Protein AF-A0A8D8X276-F1 (afdb_monomer_lite)

Sequence (140 aa):
MIRLEFGVVKLAYLVLKQMLRWWFKVLSMSEERYPRICYNQLVVTDQLARNIEKYNWVSLLKRKLVQLGYAEIWEAQSPELLKNKMDEILSTYEIQLIVEDYHRLESSSYCTLYKELKPKHKTENMKSNTSNYILLAGPI

Foldseek 3Di:
DVCQVVVNFDVVLVVLLVLLVVLLVLLPDDCPDPSVVVLVVLVVLLPDPPRDCVPRVLSVNCVLCVVLVNNVCVVVSHSVVSVVCVVVSSVSVSVVRVVVVLVVVVPDPPDPPCPPDDGPPPPPPPVPPPVPVVVPPDPD

Structure (mmCIF, N/CA/C/O backbone):
data_AF-A0A8D8X276-F1
#
_entry.id   AF-A0A8D8X276-F1
#
loop_
_atom_site.group_PDB
_atom_site.id
_atom_site.type_symbol
_atom_site.label_atom_id
_atom_site.label_alt_id
_atom_site.label_comp_id
_atom_site.label_asym_id
_atom_site.label_entity_id
_atom_site.label_seq_id
_atom_site.pdbx_PDB_ins_code
_atom_site.Cartn_x
_atom_site.Cartn_y
_atom_site.Cartn_z
_atom_site.occupancy
_atom_site.B_iso_or_equiv
_atom_site.auth_seq_id
_atom_site.auth_comp_id
_atom_site.auth_asym_id
_atom_site.auth_atom_id
_atom_site.pdbx_PDB_model_num
ATOM 1 N N . MET A 1 1 ? 19.721 -5.949 -14.151 1.00 57.06 1 MET A N 1
ATOM 2 C CA . MET A 1 1 ? 20.822 -6.815 -14.616 1.00 57.06 1 MET A CA 1
ATOM 3 C C . MET A 1 1 ? 21.057 -7.957 -13.623 1.00 57.06 1 MET A C 1
ATOM 5 O O . MET A 1 1 ? 20.414 -8.969 -13.813 1.00 57.06 1 MET A O 1
ATOM 9 N N . ILE A 1 2 ? 21.765 -7.790 -12.493 1.00 62.44 2 ILE A N 1
ATOM 10 C CA . ILE A 1 2 ? 22.003 -8.891 -11.516 1.00 62.44 2 ILE A CA 1
ATOM 11 C C . ILE A 1 2 ? 20.704 -9.496 -10.935 1.00 62.44 2 ILE A C 1
ATOM 13 O O . ILE A 1 2 ? 20.575 -10.705 -10.811 1.00 62.44 2 ILE A O 1
ATOM 17 N N . ARG A 1 3 ? 19.691 -8.682 -10.617 1.00 68.62 3 ARG A N 1
ATOM 18 C CA . ARG A 1 3 ? 18.429 -9.183 -10.034 1.00 68.62 3 ARG A CA 1
ATOM 19 C C . ARG A 1 3 ? 17.670 -10.188 -10.911 1.00 68.62 3 ARG A C 1
ATOM 21 O O . ARG A 1 3 ? 17.082 -11.112 -10.362 1.00 68.62 3 ARG A O 1
ATOM 28 N N . LEU A 1 4 ? 17.688 -10.007 -12.235 1.00 63.50 4 LEU A N 1
ATOM 29 C CA . LEU A 1 4 ? 17.003 -10.900 -13.180 1.00 63.50 4 LEU A CA 1
ATOM 30 C C . LEU A 1 4 ? 17.693 -12.271 -13.240 1.00 63.50 4 LEU A C 1
ATOM 32 O O . LEU A 1 4 ? 17.010 -13.291 -13.236 1.00 63.50 4 LEU A O 1
ATOM 36 N N . GLU A 1 5 ? 19.029 -12.288 -13.190 1.00 61.34 5 GLU A N 1
ATOM 37 C CA . GLU A 1 5 ? 19.842 -13.514 -13.166 1.00 61.34 5 GLU A CA 1
ATOM 38 C C . GLU A 1 5 ? 19.564 -14.389 -11.942 1.00 61.34 5 GLU A C 1
ATOM 40 O O . GLU A 1 5 ? 19.467 -15.613 -12.039 1.00 61.34 5 GLU A O 1
ATOM 45 N N . PHE A 1 6 ? 19.420 -13.751 -10.778 1.00 63.91 6 PHE A N 1
ATOM 46 C CA . PHE A 1 6 ? 19.250 -14.435 -9.494 1.00 63.91 6 PHE A CA 1
ATOM 47 C C . PHE A 1 6 ? 17.787 -14.543 -9.040 1.00 63.91 6 PHE A C 1
ATOM 49 O O . PHE A 1 6 ? 17.527 -15.043 -7.948 1.00 63.91 6 PHE A O 1
ATOM 56 N N . GLY A 1 7 ? 16.825 -14.066 -9.838 1.00 63.00 7 GLY A N 1
ATOM 57 C CA . GLY A 1 7 ? 15.402 -14.077 -9.474 1.00 63.00 7 GLY A CA 1
ATOM 58 C C . GLY A 1 7 ? 15.074 -13.249 -8.224 1.00 63.00 7 GLY A C 1
ATOM 59 O O . GLY A 1 7 ? 14.124 -13.554 -7.506 1.00 63.00 7 GLY A O 1
ATOM 60 N N . VAL A 1 8 ? 15.867 -12.214 -7.927 1.00 73.94 8 VAL A N 1
ATOM 61 C CA . VAL A 1 8 ? 15.701 -11.389 -6.723 1.00 73.94 8 VAL A CA 1
ATOM 62 C C . VAL A 1 8 ? 14.703 -10.271 -6.997 1.00 73.94 8 VAL A C 1
ATOM 64 O O . VAL A 1 8 ? 14.955 -9.375 -7.805 1.00 73.94 8 VAL A O 1
ATOM 67 N N . VAL A 1 9 ? 13.585 -10.276 -6.273 1.00 75.19 9 VAL A N 1
ATOM 68 C CA . VAL A 1 9 ? 12.557 -9.238 -6.404 1.00 75.19 9 VAL A CA 1
ATOM 69 C C . VAL A 1 9 ? 13.076 -7.893 -5.873 1.00 75.19 9 VAL A C 1
ATOM 71 O O . VAL A 1 9 ? 13.796 -7.828 -4.874 1.00 75.19 9 VAL A O 1
ATOM 74 N N . LYS A 1 10 ? 12.717 -6.783 -6.534 1.00 86.44 10 LYS A N 1
ATOM 75 C CA . LYS A 1 10 ? 13.063 -5.424 -6.076 1.00 86.44 10 LYS A CA 1
ATOM 76 C C . LYS A 1 10 ? 12.563 -5.187 -4.643 1.00 86.44 10 LYS A C 1
ATOM 78 O O . LYS A 1 10 ? 11.424 -5.513 -4.327 1.00 86.44 10 LYS A O 1
ATOM 83 N N . LEU A 1 11 ? 13.357 -4.491 -3.817 1.00 89.31 11 LEU A N 1
ATOM 84 C CA . LEU A 1 11 ? 12.972 -4.068 -2.455 1.00 89.31 11 LEU A CA 1
ATOM 85 C C . LEU A 1 11 ? 11.601 -3.376 -2.417 1.00 89.31 11 LEU A C 1
ATOM 87 O O . LEU A 1 11 ? 10.839 -3.551 -1.472 1.00 89.31 11 LEU A O 1
ATOM 91 N N . ALA A 1 12 ? 11.266 -2.637 -3.475 1.00 91.75 12 ALA A N 1
ATOM 92 C CA . ALA A 1 12 ? 9.980 -1.974 -3.615 1.00 91.75 12 ALA A CA 1
ATOM 93 C C . ALA A 1 12 ? 8.784 -2.940 -3.476 1.00 91.75 12 ALA A C 1
ATOM 95 O O . ALA A 1 12 ? 7.791 -2.564 -2.859 1.00 91.75 12 ALA A O 1
ATOM 96 N N . TYR A 1 13 ? 8.888 -4.182 -3.970 1.00 94.81 13 TYR A N 1
ATOM 97 C CA . TYR A 1 13 ? 7.874 -5.227 -3.774 1.00 94.81 13 TYR A CA 1
ATOM 98 C C . TYR A 1 13 ? 7.695 -5.575 -2.297 1.00 94.81 13 TYR A C 1
ATOM 100 O O . TYR A 1 13 ? 6.572 -5.623 -1.800 1.00 94.81 13 TYR A O 1
ATOM 108 N N . LEU A 1 14 ? 8.803 -5.776 -1.576 1.00 94.75 14 LEU A N 1
ATOM 109 C CA . LEU A 1 14 ? 8.771 -6.103 -0.149 1.00 94.75 14 LEU A CA 1
ATOM 110 C C . LEU A 1 14 ? 8.150 -4.963 0.663 1.00 94.75 14 LEU A C 1
ATOM 112 O O . LEU A 1 14 ? 7.354 -5.220 1.565 1.00 94.75 14 LEU A O 1
ATOM 116 N N . VAL A 1 15 ? 8.462 -3.715 0.302 1.00 95.38 15 VAL A N 1
ATOM 117 C CA . VAL A 1 15 ? 7.859 -2.523 0.910 1.00 95.38 15 VAL A CA 1
ATOM 118 C C . VAL A 1 15 ? 6.347 -2.512 0.687 1.00 95.38 15 VAL A C 1
ATOM 120 O O . VAL A 1 15 ? 5.608 -2.433 1.666 1.00 95.38 15 VAL A O 1
ATOM 123 N N . LEU A 1 16 ? 5.866 -2.676 -0.554 1.00 96.62 16 LEU A N 1
ATOM 124 C CA . LEU A 1 16 ? 4.423 -2.703 -0.825 1.00 96.62 16 LEU A CA 1
ATOM 125 C C . LEU A 1 16 ? 3.731 -3.856 -0.084 1.00 96.62 16 LEU A C 1
ATOM 127 O O . LEU A 1 16 ? 2.699 -3.651 0.549 1.00 96.62 16 LEU A O 1
ATOM 131 N N . LYS A 1 17 ? 4.328 -5.051 -0.084 1.00 97.19 17 LYS A N 1
ATOM 132 C CA . LYS A 1 17 ? 3.821 -6.214 0.658 1.00 97.19 17 LYS A CA 1
ATOM 133 C C . LYS A 1 17 ? 3.679 -5.934 2.147 1.00 97.19 17 LYS A C 1
ATOM 135 O O . LYS A 1 17 ? 2.672 -6.305 2.751 1.00 97.19 17 LYS A O 1
ATOM 140 N N . GLN A 1 18 ? 4.664 -5.274 2.747 1.00 97.56 18 GLN A N 1
ATOM 141 C CA . GLN A 1 18 ? 4.607 -4.911 4.156 1.00 97.56 18 GLN A CA 1
ATOM 142 C C . GLN A 1 18 ? 3.559 -3.823 4.425 1.00 97.56 18 GLN A C 1
ATOM 144 O O . GLN A 1 18 ? 2.838 -3.920 5.421 1.00 97.56 18 GLN A O 1
ATOM 149 N N . MET A 1 19 ? 3.434 -2.836 3.533 1.00 97.56 19 MET A N 1
ATOM 150 C CA . MET A 1 19 ? 2.414 -1.786 3.612 1.00 97.56 19 MET A CA 1
ATOM 151 C C . MET A 1 19 ? 0.999 -2.365 3.529 1.00 97.56 19 MET A C 1
ATOM 153 O O . MET A 1 19 ? 0.189 -2.069 4.398 1.00 97.56 19 MET A O 1
ATOM 157 N N . LEU A 1 20 ? 0.712 -3.243 2.560 1.00 98.25 20 LEU A N 1
ATOM 158 C CA . LEU A 1 20 ? -0.604 -3.880 2.402 1.00 98.25 20 LEU A CA 1
ATOM 159 C C . LEU A 1 20 ? -0.980 -4.727 3.621 1.00 98.25 20 LEU A C 1
ATOM 161 O O . LEU A 1 20 ? -2.094 -4.634 4.128 1.00 98.25 20 LEU A O 1
ATOM 165 N N . ARG A 1 21 ? -0.035 -5.516 4.146 1.00 98.12 21 ARG A N 1
ATOM 166 C CA . ARG A 1 21 ? -0.252 -6.316 5.362 1.00 98.12 21 ARG A CA 1
ATOM 167 C C . ARG A 1 21 ? -0.511 -5.450 6.587 1.00 98.12 21 ARG A C 1
ATOM 169 O O . ARG A 1 21 ? -1.326 -5.813 7.431 1.00 98.12 21 ARG A O 1
ATOM 176 N N . TRP A 1 22 ? 0.211 -4.340 6.716 1.00 98.25 22 TRP A N 1
ATOM 177 C CA . TRP A 1 22 ? -0.010 -3.396 7.804 1.00 98.25 22 TRP A CA 1
ATOM 178 C C . TRP A 1 22 ? -1.365 -2.704 7.671 1.00 98.25 22 TRP A C 1
ATOM 180 O O . TRP A 1 22 ? -2.125 -2.673 8.633 1.00 98.25 22 TRP A O 1
ATOM 190 N N . TRP A 1 23 ? -1.701 -2.237 6.472 1.00 98.50 23 TRP A N 1
ATOM 191 C CA . TRP A 1 23 ? -2.980 -1.602 6.190 1.00 98.50 23 TRP A CA 1
ATOM 192 C C . TRP A 1 23 ? 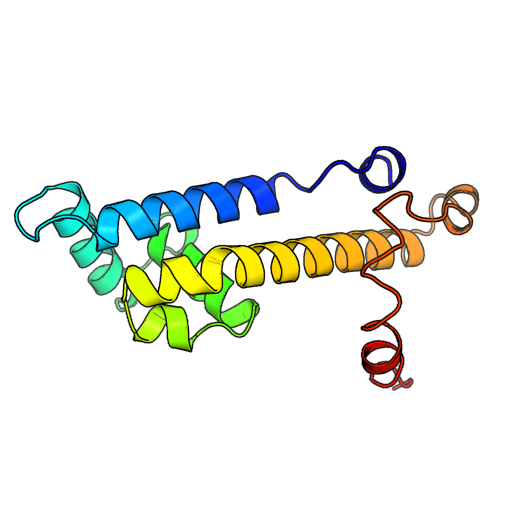-4.153 -2.545 6.464 1.00 98.50 23 TRP A C 1
ATOM 194 O O . TRP A 1 23 ? -5.061 -2.160 7.186 1.00 98.50 23 TRP A O 1
ATOM 204 N N . PHE A 1 24 ? -4.078 -3.814 6.046 1.00 98.44 24 PHE A N 1
ATOM 205 C CA . PHE A 1 24 ? -5.067 -4.834 6.411 1.00 98.44 24 PHE A CA 1
ATOM 206 C C . PHE A 1 24 ? -5.259 -4.952 7.929 1.00 98.44 24 PHE A C 1
ATOM 208 O O . PHE A 1 24 ? -6.391 -4.967 8.414 1.00 98.44 24 PHE A O 1
ATOM 215 N N . LYS A 1 25 ? -4.161 -4.995 8.697 1.00 98.19 25 LYS A N 1
ATOM 216 C CA . LYS A 1 25 ? -4.235 -5.040 10.164 1.00 98.19 25 LYS A CA 1
ATOM 217 C C . LYS A 1 25 ? -4.934 -3.805 10.721 1.00 98.19 25 LYS A C 1
ATOM 219 O O . LYS A 1 25 ? -5.807 -3.961 11.559 1.00 98.19 25 LYS A O 1
ATOM 224 N N . VAL A 1 26 ? -4.567 -2.610 10.261 1.00 98.31 26 VAL A N 1
ATOM 225 C CA . VAL A 1 26 ? -5.172 -1.340 10.694 1.00 98.31 26 VAL A CA 1
ATOM 226 C C . VAL A 1 26 ? -6.662 -1.279 10.345 1.00 98.31 26 VAL A C 1
ATOM 228 O O . VAL A 1 26 ? -7.468 -0.891 11.190 1.00 98.31 26 VAL A O 1
ATOM 231 N N . LEU A 1 27 ? -7.043 -1.721 9.143 1.00 97.88 27 LEU A N 1
ATOM 232 C CA . LEU A 1 27 ? -8.440 -1.793 8.712 1.00 97.88 27 LEU A CA 1
ATOM 233 C C . LEU A 1 27 ? -9.271 -2.782 9.541 1.00 97.88 27 LEU A C 1
ATOM 235 O O . LEU A 1 27 ? -10.464 -2.572 9.733 1.00 97.88 27 LEU A O 1
ATOM 239 N N . SER A 1 28 ? -8.627 -3.813 10.085 1.00 97.69 28 SER A N 1
ATOM 240 C CA . SER A 1 28 ? -9.261 -4.818 10.945 1.00 97.69 28 SER A CA 1
ATOM 241 C C . SER A 1 28 ? -9.283 -4.433 12.434 1.00 97.69 28 SER A C 1
ATOM 243 O O . SER A 1 28 ? -9.764 -5.207 13.259 1.00 97.69 28 SER A O 1
ATOM 245 N N . MET A 1 29 ? -8.708 -3.287 12.821 1.00 97.50 29 MET A N 1
ATOM 246 C CA . MET A 1 29 ? -8.729 -2.808 14.208 1.00 97.50 29 MET A CA 1
ATOM 247 C C . MET A 1 29 ? -9.994 -2.001 14.503 1.00 97.50 29 MET A C 1
ATOM 249 O O . MET A 1 29 ? -10.488 -1.280 13.642 1.00 97.50 29 MET A O 1
ATOM 253 N N . SER A 1 30 ? -10.442 -2.068 15.759 1.00 96.88 30 SER A N 1
ATOM 254 C CA . SER A 1 30 ? -11.493 -1.196 16.295 1.00 96.88 30 SER A CA 1
ATOM 255 C C . SER A 1 30 ? -11.088 0.282 16.257 1.00 96.88 30 SER A C 1
ATOM 257 O O . SER A 1 30 ? -9.897 0.601 16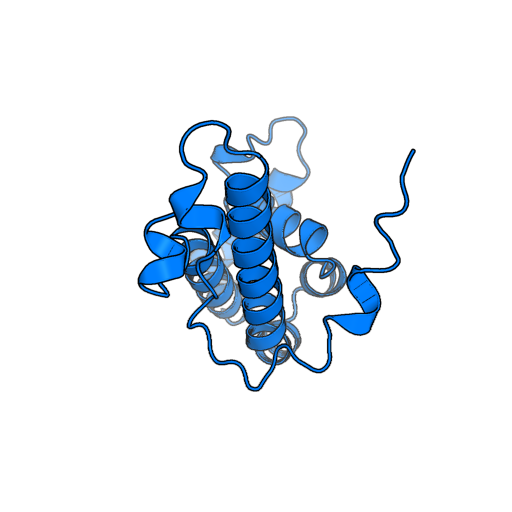.366 1.00 96.88 30 SER A O 1
ATOM 259 N N . GLU A 1 31 ? -12.068 1.178 16.152 1.00 95.25 31 GLU A N 1
ATOM 260 C CA . GLU A 1 31 ? -11.858 2.627 15.994 1.00 95.25 31 GLU A CA 1
ATOM 261 C C . GLU A 1 31 ? -11.181 3.285 17.207 1.00 95.25 31 GLU A C 1
ATOM 263 O O . GLU A 1 31 ? -10.511 4.304 17.066 1.00 95.25 31 GLU A O 1
ATOM 268 N N . GLU A 1 32 ? -11.257 2.682 18.395 1.00 97.19 32 GLU A N 1
ATOM 269 C CA . GLU A 1 32 ? -10.639 3.207 19.620 1.00 97.19 32 GLU A CA 1
ATOM 270 C C . GLU A 1 32 ? -9.133 2.910 19.699 1.00 97.19 32 GLU A C 1
ATOM 272 O O . GLU A 1 32 ? -8.428 3.388 20.591 1.00 97.19 32 GLU A O 1
ATOM 277 N N . ARG A 1 33 ? -8.600 2.085 18.790 1.00 97.75 33 ARG A N 1
ATOM 278 C CA . ARG A 1 33 ? -7.183 1.712 18.799 1.00 97.75 33 ARG A CA 1
ATOM 279 C C . ARG A 1 33 ? -6.345 2.830 18.191 1.00 97.75 33 ARG A C 1
ATOM 281 O O . ARG A 1 33 ? -6.561 3.221 17.049 1.00 97.75 33 ARG A O 1
ATOM 288 N N . TYR A 1 34 ? -5.287 3.246 18.891 1.00 97.81 34 TYR A N 1
ATOM 289 C CA . TYR A 1 34 ? -4.375 4.292 18.405 1.00 97.81 34 TYR A CA 1
ATOM 290 C C . TYR A 1 34 ? -3.908 4.126 16.947 1.00 97.81 34 TYR A C 1
ATOM 292 O O . TYR A 1 34 ? -3.968 5.111 16.218 1.00 97.81 34 TYR A O 1
ATOM 300 N N . PRO A 1 35 ? -3.506 2.933 16.453 1.00 97.94 35 PRO A N 1
ATOM 301 C CA . PRO A 1 35 ? -3.113 2.793 15.050 1.00 97.94 35 PRO A CA 1
ATOM 302 C C . PRO A 1 35 ? -4.231 3.138 14.059 1.00 97.94 35 PRO A C 1
ATOM 304 O O . PRO A 1 35 ? -3.951 3.723 13.016 1.00 97.94 35 PRO A O 1
ATOM 307 N N . ARG A 1 36 ? -5.485 2.806 14.395 1.00 97.94 36 ARG A N 1
ATOM 308 C CA . ARG A 1 36 ? -6.668 3.126 13.590 1.00 97.94 36 ARG A CA 1
ATOM 309 C C . ARG A 1 36 ? -6.951 4.628 13.612 1.00 97.94 36 ARG A C 1
ATOM 311 O O . ARG A 1 36 ? -7.090 5.229 12.553 1.00 97.94 36 ARG A O 1
ATOM 318 N N . ILE A 1 37 ? -6.880 5.254 14.787 1.00 98.38 37 ILE A N 1
ATOM 319 C CA . ILE A 1 37 ? -7.013 6.712 14.943 1.00 98.38 37 ILE A CA 1
ATOM 320 C C . ILE A 1 37 ? -5.944 7.456 14.125 1.00 98.38 37 ILE A C 1
ATOM 322 O O . ILE A 1 37 ? -6.260 8.352 13.343 1.00 98.38 37 ILE A O 1
ATOM 326 N N . CYS A 1 38 ? -4.671 7.068 14.259 1.00 97.88 38 CYS A N 1
ATOM 327 C CA . CYS A 1 38 ? -3.573 7.677 13.509 1.00 97.88 38 CYS A CA 1
ATOM 328 C C . CYS A 1 38 ? -3.744 7.493 11.998 1.00 97.88 38 CYS A C 1
ATOM 330 O O . CYS A 1 38 ? -3.481 8.415 11.232 1.00 97.88 38 CYS A O 1
ATOM 332 N N . TYR A 1 39 ? -4.193 6.316 11.564 1.00 98.00 39 TYR A N 1
ATOM 333 C CA . TYR A 1 39 ? -4.491 6.055 10.163 1.00 98.00 39 TYR A CA 1
ATOM 334 C C . TYR A 1 39 ? -5.592 6.975 9.625 1.00 98.00 39 TYR A C 1
ATOM 336 O O . TYR A 1 39 ? -5.374 7.627 8.606 1.00 98.00 39 TYR A O 1
ATOM 344 N N . ASN A 1 40 ? -6.714 7.110 10.336 1.00 97.62 40 ASN A N 1
ATOM 345 C CA . ASN A 1 40 ? -7.805 8.003 9.943 1.00 97.62 40 ASN A CA 1
ATOM 346 C C . ASN A 1 40 ? -7.303 9.454 9.801 1.00 97.62 40 ASN A C 1
ATOM 348 O O . ASN A 1 40 ? -7.617 10.138 8.828 1.00 97.62 40 ASN A O 1
ATOM 352 N N . GLN A 1 41 ? -6.428 9.905 10.708 1.00 97.44 41 GLN A N 1
ATOM 353 C CA . GLN A 1 41 ? -5.805 11.228 10.609 1.00 97.44 41 GLN A CA 1
ATOM 354 C C . GLN A 1 41 ? -4.892 11.371 9.381 1.00 97.44 41 GLN A C 1
ATOM 356 O O . GLN A 1 41 ? -4.840 12.441 8.769 1.00 97.44 41 GLN A O 1
ATOM 361 N N . LEU A 1 42 ? -4.167 10.318 9.001 1.00 97.00 42 LEU A N 1
ATOM 362 C CA . LEU A 1 42 ? -3.345 10.317 7.789 1.00 97.00 42 LEU A CA 1
ATOM 363 C C . LEU A 1 42 ? -4.199 10.355 6.515 1.00 97.00 42 LEU A C 1
ATOM 365 O O . LEU A 1 42 ? -3.806 11.034 5.567 1.00 97.00 42 LEU A O 1
ATOM 369 N N . VAL A 1 43 ? -5.370 9.705 6.507 1.00 97.31 43 VAL A N 1
ATOM 370 C CA . VAL A 1 43 ? -6.353 9.789 5.407 1.00 97.31 43 VAL A CA 1
ATOM 371 C C . VAL A 1 43 ? -6.896 11.210 5.271 1.00 97.31 43 VAL A C 1
ATOM 373 O O . VAL A 1 43 ? -6.933 11.747 4.170 1.00 97.31 43 VAL A O 1
ATOM 376 N N . VAL A 1 44 ? -7.252 11.866 6.378 1.00 96.88 44 VAL A N 1
ATOM 377 C CA . VAL A 1 44 ? -7.669 13.280 6.350 1.00 96.88 44 VAL A CA 1
ATOM 378 C C . VAL A 1 44 ? -6.527 14.166 5.851 1.00 96.88 44 VAL A C 1
ATOM 380 O O . VAL A 1 44 ? -6.730 15.059 5.034 1.00 96.88 44 VAL A O 1
ATOM 383 N N . THR A 1 45 ? -5.301 13.902 6.310 1.00 96.62 45 THR A N 1
ATOM 384 C CA . THR A 1 45 ? -4.119 14.672 5.907 1.00 96.62 45 THR A CA 1
ATOM 385 C C . THR A 1 45 ? -3.806 14.510 4.419 1.00 96.62 45 THR A C 1
ATOM 387 O O . THR A 1 45 ? -3.376 15.485 3.812 1.00 96.62 45 THR A O 1
ATOM 390 N N . ASP A 1 46 ? -4.067 13.342 3.817 1.00 96.12 46 ASP A N 1
ATOM 391 C CA . ASP A 1 46 ? -3.909 13.086 2.373 1.00 96.12 46 ASP A CA 1
ATOM 392 C C . ASP A 1 46 ? -4.652 14.110 1.503 1.00 96.12 46 ASP A C 1
ATOM 394 O O . ASP A 1 46 ? -4.167 14.485 0.439 1.00 96.12 46 ASP A O 1
ATOM 398 N N . GLN A 1 47 ? -5.799 14.598 1.982 1.00 94.56 47 GLN A N 1
ATOM 399 C CA . GLN A 1 47 ? -6.674 15.525 1.262 1.00 94.56 47 GLN A CA 1
ATOM 400 C C . GLN A 1 47 ? -6.267 16.999 1.411 1.00 94.56 47 GLN A C 1
ATOM 402 O O . GLN A 1 47 ? -6.819 17.870 0.740 1.00 94.56 47 GLN A O 1
ATOM 407 N N . LEU A 1 48 ? -5.317 17.312 2.296 1.00 95.19 48 LEU A N 1
ATOM 408 C CA . LEU A 1 48 ? -4.904 18.688 2.554 1.00 95.19 48 LEU A CA 1
ATOM 409 C C . LEU A 1 48 ? -3.810 19.128 1.578 1.00 95.19 48 LEU A C 1
ATOM 411 O O . LEU A 1 48 ? -2.851 18.403 1.334 1.00 95.19 48 LEU A O 1
ATOM 415 N N . ALA A 1 49 ? -3.861 20.386 1.133 1.00 92.50 49 ALA A N 1
ATOM 416 C CA . ALA A 1 49 ? -2.836 20.969 0.256 1.00 92.50 49 ALA A CA 1
ATOM 417 C C . ALA A 1 49 ? -1.413 20.947 0.857 1.00 92.50 49 ALA A C 1
ATOM 419 O O . ALA A 1 49 ? -0.424 20.955 0.133 1.00 92.50 49 ALA A O 1
ATOM 420 N N . ARG A 1 50 ? -1.305 20.898 2.192 1.00 91.75 50 ARG A N 1
ATOM 421 C CA . ARG A 1 50 ? -0.032 20.809 2.928 1.00 91.75 50 ARG A CA 1
ATOM 422 C C . ARG A 1 50 ? 0.524 19.386 3.052 1.00 91.75 50 ARG A C 1
ATOM 424 O O . ARG A 1 50 ? 1.511 19.192 3.760 1.00 91.75 50 ARG A O 1
ATOM 431 N N . ASN A 1 51 ? -0.130 18.386 2.463 1.00 94.00 51 ASN A N 1
ATOM 432 C CA . ASN A 1 51 ? 0.334 17.008 2.525 1.00 94.00 51 ASN A CA 1
ATOM 433 C C . ASN A 1 51 ? 1.706 16.879 1.856 1.00 94.00 51 ASN A C 1
ATOM 435 O O . ASN A 1 51 ? 1.882 17.222 0.689 1.00 94.00 51 ASN A O 1
ATOM 439 N N . ILE A 1 52 ? 2.673 16.335 2.588 1.00 92.88 52 ILE A N 1
ATOM 440 C CA . ILE A 1 52 ? 3.969 15.968 2.026 1.00 92.88 52 ILE A CA 1
ATOM 441 C C . ILE A 1 52 ? 3.954 14.457 1.844 1.00 92.88 52 ILE A C 1
ATOM 443 O O . ILE A 1 52 ? 4.193 13.709 2.792 1.00 92.88 52 ILE A O 1
ATOM 447 N N . GLU A 1 53 ? 3.702 14.011 0.613 1.00 89.00 53 GLU A N 1
ATOM 448 C CA . GLU A 1 53 ? 3.482 12.596 0.284 1.00 89.00 53 GLU A CA 1
ATOM 449 C C . GLU A 1 53 ? 4.606 11.679 0.796 1.00 89.00 53 GLU A C 1
ATOM 451 O O . GLU A 1 53 ? 4.357 10.593 1.307 1.00 89.00 53 GLU A O 1
ATOM 456 N N . LYS A 1 54 ? 5.859 12.154 0.747 1.00 89.12 54 LYS A N 1
ATOM 457 C CA . LYS A 1 54 ? 7.041 11.436 1.254 1.00 89.12 54 LYS A CA 1
ATOM 458 C C . LYS A 1 54 ? 6.911 11.012 2.726 1.00 89.12 54 LYS A C 1
ATOM 460 O O . LYS A 1 54 ? 7.499 10.005 3.111 1.00 89.12 54 LYS A O 1
ATOM 465 N N . TYR A 1 55 ? 6.186 11.778 3.540 1.00 92.25 55 TYR A N 1
ATOM 466 C CA . TYR A 1 55 ? 6.010 11.533 4.975 1.00 92.25 55 TYR A CA 1
ATOM 467 C C . TYR A 1 55 ? 4.646 10.928 5.320 1.00 92.25 55 TYR A C 1
ATOM 469 O O . TYR A 1 55 ? 4.405 10.593 6.478 1.00 92.25 55 TYR A O 1
ATOM 477 N N . ASN A 1 56 ? 3.773 10.741 4.329 1.00 96.06 56 ASN A N 1
ATOM 478 C CA . ASN A 1 56 ? 2.472 10.122 4.505 1.00 96.06 56 ASN A CA 1
ATOM 479 C C . ASN A 1 56 ? 2.429 8.777 3.770 1.00 96.06 56 ASN A C 1
ATOM 481 O O . ASN A 1 56 ? 2.155 8.694 2.572 1.00 96.06 56 ASN A O 1
ATOM 485 N N . TRP A 1 57 ? 2.687 7.692 4.503 1.00 96.00 57 TRP A N 1
ATOM 486 C CA . TRP A 1 57 ? 2.668 6.346 3.924 1.00 96.00 57 TRP A CA 1
ATOM 487 C C . TRP A 1 57 ? 1.293 5.963 3.361 1.00 96.00 57 TRP A C 1
ATOM 489 O O . TRP A 1 57 ? 1.230 5.133 2.455 1.00 96.00 57 TRP A O 1
ATOM 499 N N . VAL A 1 58 ? 0.211 6.574 3.857 1.00 97.44 58 VAL A N 1
ATOM 500 C CA . VAL A 1 58 ? -1.148 6.360 3.350 1.00 97.44 58 VAL A CA 1
ATOM 501 C C . VAL A 1 58 ? -1.289 6.945 1.947 1.00 97.44 58 VAL A C 1
ATOM 503 O O . VAL A 1 58 ? -1.766 6.252 1.052 1.00 97.44 58 VAL A O 1
ATOM 506 N N . SER A 1 59 ? -0.774 8.154 1.715 1.00 97.25 59 SER A N 1
ATOM 507 C CA . SER A 1 59 ? -0.727 8.759 0.377 1.00 97.25 59 SER A CA 1
ATOM 508 C C . SER A 1 59 ? 0.104 7.927 -0.599 1.00 97.25 59 SER A C 1
ATOM 510 O O . SER A 1 59 ? -0.327 7.667 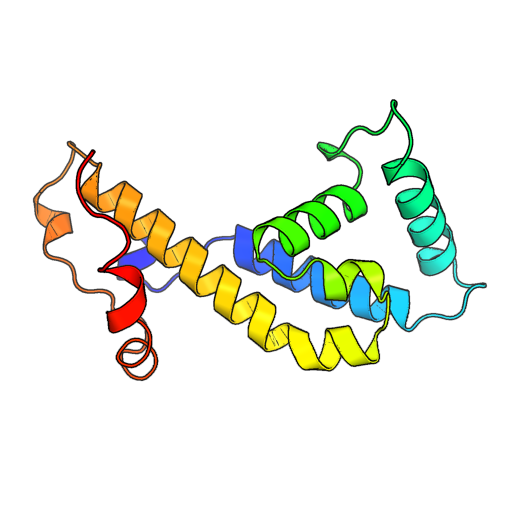-1.724 1.00 97.25 59 SER A O 1
ATOM 512 N N . LEU A 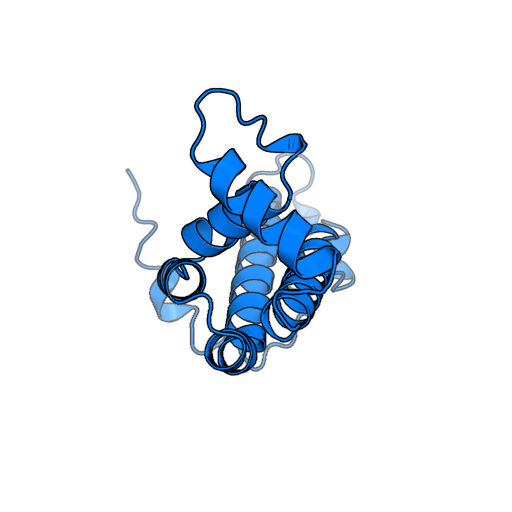1 60 ? 1.268 7.438 -0.152 1.00 96.19 60 LEU A N 1
ATOM 513 C CA . LEU A 1 60 ? 2.110 6.548 -0.958 1.00 96.19 60 LEU A CA 1
ATOM 514 C C . LEU A 1 60 ? 1.378 5.249 -1.316 1.00 96.19 60 LEU A C 1
ATOM 516 O O . LEU A 1 60 ? 1.457 4.796 -2.459 1.00 96.19 60 LEU A O 1
ATOM 520 N N . LEU A 1 61 ? 0.659 4.656 -0.356 1.00 97.56 61 LEU A N 1
ATOM 521 C CA . LEU A 1 61 ? -0.119 3.439 -0.574 1.00 97.56 61 LEU A CA 1
ATOM 522 C C . LEU A 1 61 ? -1.254 3.672 -1.572 1.00 97.56 61 LEU A C 1
ATOM 524 O O . LEU A 1 61 ? -1.358 2.931 -2.547 1.00 97.56 61 LEU A O 1
ATOM 528 N N . LYS A 1 62 ? -2.056 4.721 -1.360 1.00 97.75 62 LYS A N 1
ATOM 529 C CA . LYS A 1 62 ? -3.147 5.126 -2.252 1.00 97.75 62 LYS A CA 1
ATOM 530 C C . LYS A 1 62 ? -2.642 5.311 -3.676 1.00 97.75 62 LYS A C 1
ATOM 532 O O . LYS A 1 62 ? -3.149 4.674 -4.594 1.00 97.75 62 LYS A O 1
ATOM 537 N N . ARG A 1 63 ? -1.593 6.120 -3.868 1.00 96.25 63 ARG A N 1
ATOM 538 C CA . ARG A 1 63 ? -1.009 6.339 -5.197 1.00 96.25 63 ARG A CA 1
ATOM 539 C C . ARG A 1 63 ? -0.540 5.031 -5.822 1.00 96.25 63 ARG A C 1
ATOM 541 O O . ARG A 1 63 ? -0.741 4.837 -7.015 1.00 96.25 63 ARG A O 1
ATOM 548 N N . LYS A 1 64 ? 0.077 4.134 -5.047 1.00 96.75 64 LYS A N 1
ATOM 549 C CA . LYS A 1 64 ? 0.524 2.837 -5.567 1.00 96.75 64 LYS A CA 1
ATOM 550 C C . LYS A 1 64 ? -0.636 1.954 -6.011 1.00 96.75 64 LYS A C 1
ATOM 552 O O . LYS A 1 64 ? -0.541 1.379 -7.087 1.00 96.75 64 LYS A O 1
ATOM 557 N N . LEU A 1 65 ? -1.721 1.893 -5.245 1.00 97.88 65 LEU A N 1
ATOM 558 C CA . LEU A 1 65 ? -2.930 1.167 -5.640 1.00 97.88 65 LEU A CA 1
ATOM 559 C C . LEU A 1 65 ? -3.542 1.755 -6.914 1.00 97.88 65 LEU A C 1
ATOM 561 O O . LEU A 1 65 ? -3.805 1.011 -7.851 1.00 97.88 65 LEU A O 1
ATOM 565 N N . VAL A 1 66 ? -3.664 3.082 -7.000 1.00 97.56 66 VAL A N 1
ATOM 566 C CA . VAL A 1 66 ? -4.175 3.770 -8.198 1.00 97.56 66 VAL A CA 1
ATOM 567 C C . VAL A 1 66 ? -3.290 3.503 -9.421 1.00 97.56 66 VAL A C 1
ATOM 569 O O . VAL A 1 66 ? -3.801 3.170 -10.483 1.00 97.56 66 VAL A O 1
ATOM 572 N N . GLN A 1 67 ? -1.963 3.585 -9.277 1.00 96.38 67 GLN A N 1
ATOM 573 C CA . GLN A 1 67 ? -1.014 3.284 -10.360 1.00 96.38 67 GLN A CA 1
ATOM 574 C C . GLN A 1 67 ? -1.104 1.837 -10.853 1.00 96.38 67 GLN A C 1
ATOM 576 O O . GLN A 1 67 ? -0.834 1.581 -12.021 1.00 96.38 67 GLN A O 1
ATOM 581 N N . LEU A 1 68 ? -1.462 0.906 -9.967 1.00 96.62 68 LEU A N 1
ATOM 582 C CA . LEU A 1 68 ? -1.644 -0.507 -10.289 1.00 96.62 68 LEU A CA 1
ATOM 583 C C . LEU A 1 68 ? -3.055 -0.829 -10.809 1.00 96.62 68 LEU A C 1
ATOM 585 O O . LEU A 1 68 ? -3.312 -1.981 -11.138 1.00 96.62 68 LEU A O 1
ATOM 589 N N . GLY A 1 69 ? -3.955 0.158 -10.886 1.00 97.56 69 GLY A N 1
ATOM 590 C CA . GLY A 1 69 ? -5.332 -0.034 -11.347 1.00 97.56 69 GLY A CA 1
ATOM 591 C C . GLY A 1 69 ? -6.303 -0.552 -10.281 1.00 97.56 69 GLY A C 1
ATOM 592 O O . GLY A 1 69 ? -7.362 -1.038 -10.647 1.00 97.56 69 GLY A O 1
ATOM 593 N N . TYR A 1 70 ? -5.961 -0.433 -8.994 1.00 97.62 70 TYR A N 1
ATOM 594 C CA . TYR A 1 70 ? -6.754 -0.903 -7.846 1.00 97.62 70 TYR A CA 1
ATOM 595 C C . TYR A 1 70 ? -7.319 0.256 -7.007 1.00 97.62 70 TYR A C 1
ATOM 597 O O . TYR A 1 70 ? -7.282 0.235 -5.771 1.00 97.62 70 TYR A O 1
ATOM 605 N N . ALA A 1 71 ? -7.784 1.320 -7.665 1.00 97.56 71 ALA A N 1
ATOM 606 C CA . ALA A 1 71 ? -8.354 2.485 -6.985 1.00 97.56 71 ALA A CA 1
ATOM 607 C C . ALA A 1 71 ? -9.602 2.107 -6.167 1.00 97.56 71 ALA A C 1
ATOM 609 O O . ALA A 1 71 ? -9.788 2.592 -5.057 1.00 97.56 71 ALA A O 1
ATOM 610 N N . GLU A 1 72 ? -10.406 1.172 -6.664 1.00 97.44 72 GLU A N 1
ATOM 611 C CA . GLU A 1 72 ? -11.600 0.649 -6.007 1.00 97.44 72 GLU A CA 1
ATOM 612 C C . GLU A 1 72 ? -11.302 -0.018 -4.658 1.00 97.44 72 GLU A C 1
ATOM 614 O O . GLU A 1 72 ? -12.101 0.088 -3.731 1.00 97.44 72 GLU A O 1
ATOM 619 N N . ILE A 1 73 ? -10.133 -0.651 -4.509 1.00 97.81 73 ILE A N 1
ATOM 620 C CA . ILE A 1 73 ? -9.706 -1.251 -3.236 1.00 97.81 73 ILE A CA 1
ATOM 621 C C . ILE A 1 73 ? -9.421 -0.159 -2.207 1.00 97.81 73 ILE A C 1
ATOM 623 O O . ILE A 1 73 ? -9.754 -0.306 -1.030 1.00 97.81 73 ILE A O 1
ATOM 627 N N . TRP A 1 74 ? -8.814 0.942 -2.655 1.00 97.56 74 TRP A N 1
ATOM 628 C CA . TRP A 1 74 ? -8.597 2.116 -1.821 1.00 97.56 74 TRP A CA 1
ATOM 629 C C . TRP A 1 74 ? -9.921 2.783 -1.432 1.00 97.56 74 TRP A C 1
ATOM 631 O O . TRP A 1 74 ? -10.114 3.073 -0.258 1.00 97.56 74 TRP A O 1
ATOM 641 N N . GLU A 1 75 ? -10.849 2.991 -2.365 1.00 97.19 75 GLU A N 1
ATOM 642 C CA . GLU A 1 75 ? -12.129 3.647 -2.057 1.00 97.19 75 GLU A CA 1
ATOM 643 C C . GLU A 1 75 ? -13.021 2.801 -1.135 1.00 97.19 75 GLU A C 1
ATOM 645 O O . GLU A 1 75 ? -13.682 3.335 -0.248 1.00 97.19 75 GLU A O 1
ATOM 650 N N . ALA A 1 76 ? -13.008 1.473 -1.287 1.00 97.19 76 ALA A N 1
ATOM 651 C CA . ALA A 1 76 ? -13.838 0.585 -0.478 1.00 97.19 76 ALA A CA 1
ATOM 652 C C . ALA A 1 76 ? -13.421 0.521 1.000 1.00 97.19 76 ALA A C 1
ATOM 654 O O . ALA A 1 76 ? -14.259 0.214 1.845 1.00 97.19 76 ALA A O 1
ATOM 655 N N . GLN A 1 77 ? -12.132 0.733 1.311 1.00 95.69 77 GLN A N 1
ATOM 656 C CA . GLN A 1 77 ? -11.573 0.639 2.673 1.00 95.69 77 GLN A CA 1
ATOM 657 C C . GLN A 1 77 ? -11.964 -0.651 3.436 1.00 95.69 77 GLN A C 1
ATOM 659 O O . GLN A 1 77 ? -11.972 -0.684 4.666 1.00 95.69 77 GLN A O 1
ATOM 664 N N . SER A 1 78 ? -12.277 -1.737 2.717 1.00 97.25 78 SER A N 1
ATOM 665 C CA . SER A 1 78 ? -12.739 -3.001 3.303 1.00 97.25 78 SER A CA 1
ATOM 666 C C . SER A 1 78 ? -11.561 -3.955 3.536 1.00 97.25 78 SER A C 1
ATOM 668 O O . SER A 1 78 ? -10.863 -4.315 2.576 1.00 97.25 78 SER A O 1
ATOM 670 N N . PRO A 1 79 ? -11.338 -4.423 4.780 1.00 97.38 79 PRO A N 1
ATOM 671 C CA . PRO A 1 79 ? -10.301 -5.409 5.063 1.00 97.38 79 PRO A CA 1
ATOM 672 C C . PRO A 1 79 ? -10.563 -6.749 4.360 1.00 97.38 79 PRO A C 1
ATOM 674 O O . PRO A 1 79 ? -9.611 -7.401 3.931 1.00 97.38 79 PRO A O 1
ATOM 677 N N . GLU A 1 80 ? -11.821 -7.155 4.188 1.00 97.75 80 GLU A N 1
ATOM 678 C CA . GLU A 1 80 ? -12.212 -8.389 3.497 1.00 97.75 80 GLU A CA 1
ATOM 679 C C . GLU A 1 80 ? -11.874 -8.317 2.009 1.00 97.75 80 GLU A C 1
ATOM 681 O O . GLU A 1 80 ? -11.239 -9.228 1.470 1.00 97.75 80 GLU A O 1
ATOM 686 N N . LEU A 1 81 ? -12.248 -7.214 1.353 1.00 97.56 81 LEU A N 1
ATOM 687 C CA . LEU A 1 81 ? -11.941 -6.998 -0.057 1.00 97.56 81 LEU A CA 1
ATOM 688 C C . LEU A 1 81 ? -10.427 -6.956 -0.284 1.00 97.56 81 LEU A C 1
ATOM 690 O O . LEU A 1 81 ? -9.915 -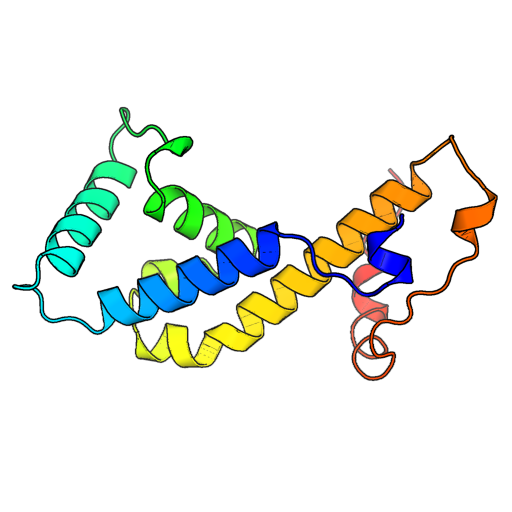7.641 -1.172 1.00 97.56 81 LEU A O 1
ATOM 694 N N . LEU A 1 82 ? -9.703 -6.217 0.562 1.00 97.94 82 LEU A N 1
ATOM 695 C CA . LEU A 1 82 ? -8.247 -6.155 0.517 1.00 97.94 82 LEU A CA 1
ATOM 696 C C . LEU A 1 82 ? -7.621 -7.542 0.687 1.00 97.94 82 LEU A C 1
ATOM 698 O O . LEU A 1 82 ? -6.722 -7.897 -0.070 1.00 97.94 82 LEU A O 1
ATOM 702 N N . LYS A 1 83 ? -8.092 -8.341 1.651 1.00 97.75 83 LYS A N 1
ATOM 703 C CA . LYS A 1 83 ? -7.594 -9.704 1.877 1.00 97.75 83 LYS A CA 1
ATOM 704 C C . LYS A 1 83 ? -7.747 -10.570 0.628 1.00 97.75 83 LYS A C 1
ATOM 706 O O . LYS A 1 83 ? -6.800 -11.260 0.264 1.00 97.75 83 LYS A O 1
ATOM 711 N N . ASN A 1 84 ? -8.898 -10.496 -0.035 1.00 97.62 84 ASN A N 1
ATOM 712 C CA . ASN A 1 84 ? -9.190 -11.288 -1.229 1.00 97.62 84 ASN A CA 1
ATOM 713 C C . ASN A 1 84 ? -8.366 -10.855 -2.451 1.00 97.62 84 ASN A C 1
ATOM 715 O O . ASN A 1 84 ? -8.081 -11.675 -3.318 1.00 97.62 84 ASN A O 1
ATOM 719 N N . LYS A 1 85 ? -7.977 -9.578 -2.522 1.00 97.62 85 LYS A N 1
ATOM 720 C CA . LYS A 1 85 ? -7.241 -8.996 -3.657 1.00 97.62 85 LYS A CA 1
ATOM 721 C C . LYS A 1 85 ? -5.735 -8.864 -3.434 1.00 97.62 85 LYS A C 1
ATOM 723 O O . LYS A 1 85 ? -5.009 -8.517 -4.359 1.00 97.62 85 LYS A O 1
ATOM 728 N N . MET A 1 86 ? -5.241 -9.157 -2.231 1.00 97.19 86 MET A N 1
ATOM 729 C CA . MET A 1 86 ? -3.849 -8.902 -1.851 1.00 97.19 86 MET A CA 1
ATOM 730 C C . MET A 1 86 ? -2.835 -9.644 -2.724 1.00 97.19 86 MET A C 1
ATOM 732 O O . MET A 1 86 ? -1.852 -9.041 -3.153 1.00 97.19 86 MET A O 1
ATOM 736 N N . ASP A 1 87 ? -3.067 -10.931 -2.986 1.00 97.06 87 ASP A N 1
ATOM 737 C CA . ASP A 1 87 ? -2.157 -11.737 -3.805 1.00 97.06 87 ASP A CA 1
ATOM 738 C C . ASP A 1 87 ? -2.146 -11.252 -5.258 1.00 97.06 87 ASP A C 1
ATOM 740 O O . ASP A 1 87 ? -1.079 -11.127 -5.852 1.00 97.06 87 ASP A O 1
ATOM 744 N N . GLU A 1 88 ? -3.310 -10.869 -5.789 1.00 97.38 88 GLU A N 1
ATOM 745 C CA . GLU A 1 88 ? -3.446 -10.302 -7.132 1.00 97.38 88 GLU A CA 1
ATOM 746 C C . GLU A 1 88 ? -2.658 -8.990 -7.271 1.00 97.38 88 GLU A C 1
ATOM 748 O O . GLU A 1 88 ? -1.814 -8.872 -8.156 1.00 97.38 88 GLU A O 1
ATOM 753 N N . ILE A 1 89 ? -2.843 -8.043 -6.340 1.00 97.88 89 ILE A N 1
ATOM 754 C CA . ILE A 1 89 ? -2.112 -6.763 -6.314 1.00 97.88 89 ILE A CA 1
ATOM 755 C C . ILE A 1 89 ? -0.597 -7.004 -6.288 1.00 97.88 89 ILE A C 1
ATOM 757 O O . ILE A 1 89 ? 0.166 -6.350 -7.004 1.00 97.88 89 ILE A O 1
ATOM 761 N N . LEU A 1 90 ? -0.145 -7.943 -5.451 1.00 97.19 90 LEU A N 1
ATOM 762 C CA . LEU A 1 90 ? 1.271 -8.268 -5.320 1.00 97.19 90 LEU A CA 1
ATOM 763 C C . LEU A 1 90 ? 1.838 -8.907 -6.584 1.00 97.19 90 LEU A C 1
ATOM 765 O O . LEU A 1 90 ? 2.926 -8.514 -7.005 1.00 97.19 90 LEU A O 1
ATOM 769 N N . SER A 1 91 ? 1.122 -9.847 -7.196 1.00 95.38 91 SER A N 1
ATOM 770 C CA . SER A 1 91 ? 1.532 -10.460 -8.459 1.00 95.38 91 SER A CA 1
ATOM 771 C C . SER A 1 91 ? 1.594 -9.435 -9.590 1.00 95.38 91 SER A C 1
ATOM 773 O O . SER A 1 91 ? 2.593 -9.389 -10.307 1.00 95.38 91 SER A O 1
ATOM 775 N N . THR A 1 92 ? 0.596 -8.555 -9.704 1.00 96.06 92 THR A N 1
ATOM 776 C CA . THR A 1 92 ? 0.589 -7.460 -10.687 1.00 96.06 92 THR A CA 1
ATOM 777 C C . THR A 1 92 ? 1.806 -6.555 -10.508 1.00 96.06 92 THR A C 1
ATOM 779 O O . THR A 1 92 ? 2.511 -6.251 -11.473 1.00 96.06 92 THR A O 1
ATOM 782 N N . TYR A 1 93 ? 2.124 -6.177 -9.267 1.00 95.94 93 TYR A N 1
ATOM 783 C CA . TYR A 1 93 ? 3.284 -5.332 -9.007 1.00 95.94 93 TYR A CA 1
ATOM 784 C C . TYR A 1 93 ? 4.619 -6.040 -9.264 1.00 95.94 93 TYR A C 1
ATOM 786 O O . TYR A 1 93 ? 5.547 -5.429 -9.789 1.00 95.94 93 TYR A O 1
ATOM 794 N N . GLU A 1 94 ? 4.735 -7.325 -8.927 1.00 93.44 94 GLU A N 1
ATOM 795 C CA . GLU A 1 94 ? 5.924 -8.122 -9.242 1.00 93.44 94 GLU A CA 1
ATOM 796 C C . GLU A 1 94 ? 6.181 -8.159 -10.754 1.00 93.44 94 GLU A C 1
ATOM 798 O O . GLU A 1 94 ? 7.301 -7.882 -11.190 1.00 93.44 94 GLU A O 1
ATOM 803 N N . ILE A 1 95 ? 5.138 -8.408 -11.553 1.00 91.25 95 ILE A N 1
ATOM 804 C CA . ILE A 1 95 ? 5.220 -8.400 -13.018 1.00 91.25 95 ILE A CA 1
ATOM 805 C C . ILE A 1 95 ? 5.671 -7.027 -13.523 1.00 91.25 95 ILE A C 1
ATOM 807 O O . ILE A 1 95 ? 6.620 -6.950 -14.303 1.00 91.25 95 ILE A O 1
ATOM 811 N N . GLN A 1 96 ? 5.062 -5.938 -13.042 1.00 92.00 96 GLN A N 1
ATOM 812 C CA . GLN A 1 96 ? 5.460 -4.582 -13.430 1.00 92.00 96 GLN A CA 1
ATOM 813 C C . GLN A 1 96 ? 6.943 -4.315 -13.127 1.00 92.00 96 GLN A C 1
ATOM 815 O O . GLN A 1 96 ? 7.677 -3.788 -13.962 1.00 92.00 96 GLN A O 1
ATOM 820 N N . LEU A 1 97 ? 7.418 -4.714 -11.945 1.00 90.56 97 LEU A N 1
ATOM 821 C CA . LEU A 1 97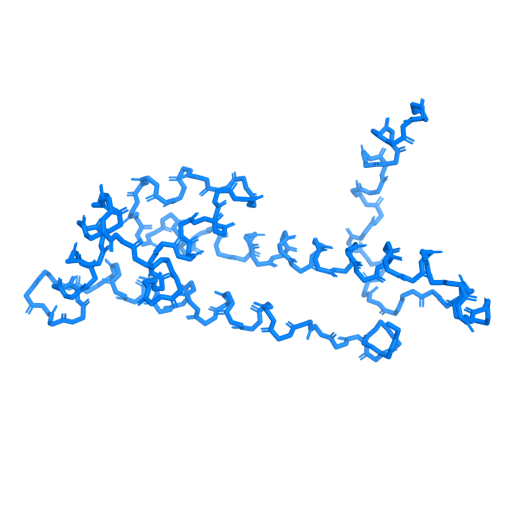 ? 8.809 -4.530 -11.536 1.00 90.56 97 LEU A CA 1
ATOM 822 C C . LEU A 1 97 ? 9.790 -5.321 -12.409 1.00 90.56 97 LEU A C 1
ATOM 824 O O . LEU A 1 97 ? 10.898 -4.827 -12.651 1.00 90.56 97 LEU A O 1
ATOM 828 N N . ILE A 1 98 ? 9.395 -6.512 -12.866 1.00 87.25 98 ILE A N 1
ATOM 829 C CA . ILE A 1 98 ? 10.158 -7.336 -13.808 1.00 87.25 98 ILE A CA 1
ATOM 830 C C . ILE A 1 98 ? 10.212 -6.653 -15.177 1.00 87.25 98 ILE A C 1
ATOM 832 O O . ILE A 1 98 ? 11.306 -6.469 -15.708 1.00 87.25 98 ILE A O 1
ATOM 836 N N . VAL A 1 99 ? 9.071 -6.208 -15.713 1.00 87.12 99 VAL A N 1
ATOM 837 C CA . VAL A 1 99 ? 8.984 -5.494 -17.002 1.00 87.12 99 VAL A CA 1
ATOM 838 C C . VAL A 1 99 ? 9.845 -4.228 -16.998 1.00 87.12 99 VAL A C 1
ATOM 840 O O . VAL A 1 99 ? 10.604 -3.980 -17.930 1.00 87.12 99 VAL A O 1
ATOM 843 N N . GLU A 1 100 ? 9.829 -3.459 -15.911 1.00 87.75 100 GLU A N 1
ATOM 844 C CA . GLU A 1 100 ? 10.722 -2.307 -15.755 1.00 87.75 100 GLU A CA 1
ATOM 845 C C . GLU A 1 100 ? 12.211 -2.690 -15.765 1.00 87.75 100 GLU A C 1
ATOM 847 O O . GLU A 1 100 ? 13.040 -1.931 -16.265 1.00 87.75 100 GLU A O 1
ATOM 852 N N . ASP A 1 101 ? 12.584 -3.824 -15.158 1.00 85.00 101 ASP A N 1
ATOM 853 C CA . ASP A 1 101 ? 13.970 -4.305 -15.195 1.00 85.00 101 ASP A CA 1
ATOM 854 C C . ASP A 1 101 ? 14.358 -4.788 -16.607 1.00 85.00 101 ASP A C 1
ATOM 856 O O . ASP A 1 101 ? 15.513 -4.594 -16.993 1.00 85.00 101 ASP A O 1
ATOM 860 N N . TYR A 1 102 ? 13.408 -5.326 -17.383 1.00 82.19 102 TYR A N 1
ATOM 861 C CA . TYR A 1 102 ? 13.581 -5.651 -18.805 1.00 82.19 102 TYR A CA 1
ATOM 862 C C . TYR A 1 102 ? 13.810 -4.414 -19.662 1.00 82.19 102 TYR A C 1
ATOM 864 O O . TYR A 1 102 ? 14.827 -4.331 -20.344 1.00 82.19 102 TYR A O 1
ATOM 872 N N . HIS A 1 103 ? 12.939 -3.412 -19.567 1.00 84.62 103 HIS A N 1
ATOM 873 C CA . HIS A 1 103 ? 13.108 -2.183 -20.341 1.00 84.62 103 HIS A CA 1
ATOM 874 C C . HIS A 1 103 ? 14.435 -1.483 -20.033 1.00 84.62 103 HIS A C 1
ATOM 876 O O . HIS A 1 103 ? 15.110 -1.009 -20.942 1.00 84.62 103 HIS A O 1
ATOM 882 N N . ARG A 1 104 ? 14.871 -1.480 -18.764 1.00 81.94 104 ARG A N 1
ATOM 883 C CA . ARG A 1 104 ? 16.192 -0.947 -18.381 1.00 81.94 104 ARG A CA 1
ATOM 884 C C . ARG A 1 104 ? 17.356 -1.734 -18.978 1.00 81.94 104 ARG A C 1
ATOM 886 O O . ARG A 1 104 ? 18.429 -1.167 -19.173 1.00 81.94 104 ARG A O 1
ATOM 893 N N . LEU A 1 105 ? 17.183 -3.038 -19.185 1.00 76.81 105 LEU A N 1
ATOM 894 C CA . LEU A 1 105 ? 18.185 -3.892 -19.809 1.00 76.81 105 LEU A CA 1
ATOM 895 C C . LEU A 1 105 ? 18.269 -3.612 -21.314 1.00 76.81 105 LEU A C 1
ATOM 897 O O . LEU A 1 105 ? 19.368 -3.416 -21.826 1.00 76.81 105 LEU A O 1
ATOM 901 N N . GLU A 1 106 ? 17.126 -3.527 -21.995 1.00 74.75 106 GLU A N 1
ATOM 902 C CA . GLU A 1 106 ? 17.044 -3.188 -23.421 1.00 74.75 106 GLU A CA 1
ATOM 903 C C . GLU A 1 106 ? 17.632 -1.806 -23.716 1.00 74.75 106 GLU A C 1
ATOM 905 O O . GLU A 1 106 ? 18.421 -1.652 -24.651 1.00 74.75 106 GLU A O 1
ATOM 910 N N . SER A 1 107 ? 17.308 -0.818 -22.876 1.00 79.31 107 SER A N 1
ATOM 911 C CA . SER A 1 107 ? 17.796 0.554 -23.014 1.00 79.31 107 SER A CA 1
ATOM 912 C C . SER A 1 107 ? 19.257 0.732 -22.586 1.00 79.31 107 SER A C 1
ATOM 914 O O . SER A 1 107 ? 19.804 1.826 -22.720 1.00 79.31 107 SER A O 1
ATOM 916 N N . SER A 1 108 ? 19.903 -0.294 -22.016 1.00 72.50 108 SER A N 1
ATOM 917 C CA . SER A 1 108 ? 21.294 -0.200 -21.577 1.00 72.50 108 SER A CA 1
ATOM 918 C C . SER A 1 108 ? 22.244 -0.306 -22.771 1.00 72.50 108 SER A C 1
ATOM 920 O O . SER A 1 108 ? 22.358 -1.346 -23.419 1.00 72.50 108 SER A O 1
ATOM 922 N N . SER A 1 109 ? 22.985 0.771 -23.031 1.00 63.12 109 SER A N 1
ATOM 923 C CA . SER A 1 109 ? 24.067 0.808 -24.022 1.00 63.12 109 SER A CA 1
ATOM 924 C C . SER A 1 109 ? 25.342 0.091 -23.561 1.00 63.12 109 SER A C 1
ATOM 926 O O . SER A 1 109 ? 26.254 -0.110 -24.356 1.00 63.12 109 SER A O 1
ATOM 928 N N . TYR A 1 110 ? 25.422 -0.286 -22.281 1.00 59.88 110 TYR A N 1
ATOM 929 C CA . TYR A 1 110 ? 26.685 -0.635 -21.631 1.00 59.88 110 TYR A CA 1
ATOM 930 C C . TYR A 1 110 ? 27.099 -2.104 -21.802 1.00 59.88 110 TYR A C 1
ATOM 932 O O . TYR A 1 110 ? 28.282 -2.411 -21.692 1.00 59.88 110 TYR A O 1
ATOM 940 N N . CYS A 1 111 ? 26.173 -3.037 -22.065 1.00 57.75 111 CYS A N 1
ATOM 941 C CA . CYS A 1 111 ? 26.560 -4.443 -22.206 1.00 57.75 111 CYS A CA 1
ATOM 942 C C . CYS A 1 111 ? 25.579 -5.263 -23.058 1.00 57.75 111 CYS A C 1
ATOM 944 O O . CYS A 1 111 ? 24.495 -5.631 -22.607 1.00 57.75 111 CYS A O 1
ATOM 946 N N . THR A 1 112 ? 25.976 -5.584 -24.291 1.00 62.38 112 THR A N 1
ATOM 947 C CA . THR A 1 112 ? 25.214 -6.438 -25.222 1.00 62.38 112 THR A CA 1
ATOM 948 C C . THR A 1 112 ? 25.137 -7.896 -24.768 1.00 62.38 112 THR A C 1
ATOM 950 O O . THR A 1 112 ? 24.134 -8.547 -25.039 1.00 62.38 112 THR A O 1
ATOM 953 N N . LEU A 1 113 ? 26.128 -8.373 -24.005 1.00 57.75 113 LEU A N 1
ATOM 954 C CA . LEU A 1 113 ? 26.192 -9.728 -23.433 1.00 57.75 113 LEU A CA 1
ATOM 955 C C . LEU A 1 113 ? 24.967 -10.098 -22.585 1.00 57.75 113 LEU A C 1
ATOM 957 O O . LEU A 1 113 ? 24.559 -11.253 -22.563 1.00 57.75 113 LEU A O 1
ATOM 961 N N . TYR A 1 114 ? 24.353 -9.128 -21.904 1.00 57.00 114 TYR A N 1
ATOM 962 C CA . TYR A 1 114 ? 23.198 -9.397 -21.047 1.00 57.00 114 TYR A CA 1
ATOM 963 C C . TYR A 1 114 ? 21.860 -9.374 -21.799 1.00 57.00 114 TYR A C 1
ATOM 965 O O . TYR A 1 114 ? 20.848 -9.758 -21.221 1.00 57.00 114 TYR A O 1
ATOM 973 N N . LYS A 1 115 ? 21.827 -8.960 -23.077 1.00 61.19 115 LYS A N 1
ATOM 974 C CA . LYS A 1 115 ? 20.597 -8.960 -23.895 1.00 61.19 115 LYS A CA 1
ATOM 975 C C . LYS A 1 115 ? 20.109 -10.374 -24.222 1.00 61.19 115 LYS A C 1
ATOM 977 O O . LYS A 1 115 ? 18.935 -10.560 -24.518 1.00 61.19 115 LYS A O 1
ATOM 982 N N . GLU A 1 116 ? 20.994 -11.364 -24.142 1.00 62.62 116 GLU A N 1
ATOM 983 C CA . GLU A 1 116 ? 20.692 -12.766 -24.452 1.00 62.62 116 GLU A CA 1
ATOM 984 C C . GLU A 1 116 ? 20.221 -13.578 -23.233 1.00 62.62 116 GLU A C 1
ATOM 986 O O . GLU A 1 116 ? 19.835 -14.743 -23.364 1.00 62.62 116 GLU A O 1
ATOM 991 N N . LEU A 1 117 ? 20.225 -12.985 -22.035 1.00 61.19 117 LEU A N 1
ATOM 992 C CA . LEU A 1 117 ? 19.878 -13.694 -20.808 1.00 61.19 117 LEU A CA 1
ATOM 993 C C . LEU A 1 117 ? 18.359 -13.836 -20.670 1.00 61.19 117 LEU A C 1
ATOM 995 O O . LEU A 1 117 ? 17.612 -12.867 -20.517 1.00 61.19 117 LEU A O 1
ATOM 999 N N . LYS A 1 118 ? 17.891 -15.086 -20.719 1.00 57.59 118 LYS A N 1
ATOM 1000 C CA . LYS A 1 118 ? 16.485 -15.429 -20.485 1.00 57.59 118 LYS A CA 1
ATOM 1001 C C . LYS A 1 118 ? 16.172 -15.371 -18.982 1.00 57.59 118 LYS A C 1
ATOM 1003 O O . LYS A 1 118 ? 16.936 -15.932 -18.194 1.00 57.59 118 LYS A O 1
ATOM 1008 N N . PRO A 1 119 ? 15.035 -14.776 -18.568 1.00 54.44 119 PRO A N 1
ATOM 1009 C CA . PRO A 1 119 ? 14.598 -14.829 -17.174 1.00 54.44 119 PRO A CA 1
ATOM 1010 C C . PRO A 1 119 ? 14.464 -16.276 -16.711 1.00 54.44 119 PRO A C 1
ATOM 1012 O O . PRO A 1 119 ? 13.806 -17.079 -17.371 1.00 54.44 119 PRO A O 1
ATOM 1015 N N . LYS A 1 120 ? 15.001 -16.585 -15.529 1.00 56.16 120 LYS A N 1
ATOM 1016 C CA . LYS A 1 120 ? 14.728 -17.847 -14.821 1.00 56.16 120 LYS A CA 1
ATOM 1017 C C . LYS A 1 120 ? 13.433 -17.821 -13.997 1.00 56.16 120 LYS A C 1
ATOM 1019 O O . LYS A 1 120 ? 13.132 -18.801 -13.320 1.00 56.16 120 LYS A O 1
ATOM 1024 N N . HIS A 1 121 ? 12.679 -16.715 -14.002 1.00 50.09 121 HIS A N 1
ATOM 1025 C CA . HIS A 1 121 ? 11.423 -16.633 -13.248 1.00 50.09 121 HIS A CA 1
ATOM 1026 C C . HIS A 1 121 ? 10.407 -17.618 -13.839 1.00 50.09 121 HIS A C 1
ATOM 1028 O O . HIS A 1 121 ? 10.312 -17.734 -15.059 1.00 50.09 121 HIS A O 1
ATOM 1034 N N . LYS A 1 122 ? 9.722 -18.370 -12.968 1.00 45.72 122 LYS A N 1
ATOM 1035 C CA . LYS A 1 122 ? 8.925 -19.566 -13.286 1.00 45.72 122 LYS A CA 1
ATOM 1036 C C . LYS A 1 122 ? 8.110 -19.390 -14.570 1.00 45.72 122 LYS A C 1
ATOM 1038 O O . LYS A 1 122 ? 7.055 -18.757 -14.584 1.00 45.72 122 LYS A O 1
ATOM 1043 N N . THR A 1 123 ? 8.590 -20.021 -15.635 1.00 41.62 123 THR A N 1
ATOM 1044 C CA . THR A 1 123 ? 8.085 -19.970 -17.015 1.00 41.62 123 THR A CA 1
ATOM 1045 C C . THR A 1 123 ? 6.720 -20.646 -17.216 1.00 41.62 123 THR A C 1
ATOM 1047 O O . THR A 1 123 ? 6.360 -20.987 -18.343 1.00 41.62 123 THR A O 1
ATOM 1050 N N . GLU A 1 124 ? 5.950 -20.846 -16.147 1.00 41.34 124 GLU A N 1
ATOM 1051 C CA . GLU A 1 124 ? 4.654 -21.528 -16.183 1.00 41.34 124 GLU A CA 1
ATOM 1052 C C . GLU A 1 124 ? 3.473 -20.545 -16.205 1.00 41.34 124 GLU A C 1
ATOM 1054 O O . GLU A 1 124 ? 2.473 -20.841 -16.847 1.00 41.34 124 GLU A O 1
ATOM 1059 N N . ASN A 1 125 ? 3.611 -19.324 -15.664 1.00 40.88 125 ASN A N 1
ATOM 1060 C CA . ASN A 1 125 ? 2.498 -18.353 -15.614 1.00 40.88 125 ASN A CA 1
ATOM 1061 C C . ASN A 1 125 ? 2.588 -17.204 -16.634 1.00 40.88 125 ASN A C 1
ATOM 1063 O O . ASN A 1 125 ? 1.652 -16.422 -16.772 1.00 40.88 125 ASN A O 1
ATOM 1067 N N . MET A 1 126 ? 3.700 -17.077 -17.366 1.00 43.72 126 MET A N 1
ATOM 1068 C CA . MET A 1 126 ? 3.919 -15.945 -18.281 1.00 43.72 126 MET A CA 1
ATOM 1069 C C . MET A 1 126 ? 3.420 -16.205 -19.713 1.00 43.72 126 MET A C 1
ATOM 1071 O O . MET A 1 126 ? 3.284 -15.259 -20.490 1.00 43.72 126 MET A O 1
ATOM 1075 N N . LYS A 1 127 ? 3.103 -17.462 -20.063 1.00 39.53 127 LYS A N 1
ATOM 1076 C CA . LYS A 1 127 ? 2.648 -17.850 -21.413 1.00 39.53 127 LYS A CA 1
ATOM 1077 C C . LYS A 1 127 ? 1.205 -17.441 -21.737 1.00 39.53 127 LYS A C 1
ATOM 1079 O O . LYS A 1 127 ? 0.836 -17.465 -22.904 1.00 39.53 127 LYS A O 1
ATOM 1084 N N . SER A 1 128 ? 0.408 -17.032 -20.752 1.00 38.88 128 SER A N 1
ATOM 1085 C CA . SER A 1 128 ? -0.996 -16.637 -20.955 1.00 38.88 128 SER A CA 1
ATOM 1086 C C . SER A 1 128 ? -1.200 -15.125 -21.124 1.00 38.88 128 SER A C 1
ATOM 1088 O O . SER A 1 128 ? -2.146 -14.728 -21.792 1.00 38.88 128 SER A O 1
ATOM 1090 N N . ASN A 1 129 ? -0.306 -14.275 -20.598 1.00 41.25 129 ASN A N 1
ATOM 1091 C CA . ASN A 1 129 ? -0.493 -12.812 -20.619 1.00 41.25 129 ASN A CA 1
ATOM 1092 C C . ASN A 1 129 ? 0.414 -12.051 -21.599 1.00 41.25 129 ASN A C 1
ATOM 1094 O O . ASN A 1 129 ? 0.174 -10.874 -21.861 1.00 41.25 129 ASN A O 1
ATOM 1098 N N . THR A 1 130 ? 1.428 -12.689 -22.189 1.00 40.03 130 THR A N 1
ATOM 1099 C CA . THR A 1 130 ? 2.344 -12.008 -23.127 1.00 40.03 130 THR A CA 1
ATOM 1100 C C . THR A 1 130 ? 1.725 -11.714 -24.497 1.00 40.03 130 THR A C 1
ATOM 1102 O O . THR A 1 130 ? 2.185 -10.793 -25.163 1.00 40.03 130 THR A O 1
ATOM 1105 N N . SER A 1 131 ? 0.644 -12.396 -24.902 1.00 35.16 131 SER A N 1
ATOM 1106 C CA . SER A 1 131 ? -0.027 -12.088 -26.181 1.00 35.16 131 SER A CA 1
ATOM 1107 C C . SER A 1 131 ? -0.793 -10.757 -26.180 1.00 35.16 131 SER A C 1
ATOM 1109 O O . SER A 1 131 ? -1.015 -10.205 -27.251 1.00 35.16 131 SER A O 1
ATOM 1111 N N . ASN A 1 132 ? -1.144 -10.195 -25.016 1.00 36.59 132 ASN A N 1
ATOM 1112 C CA . ASN A 1 132 ? -1.933 -8.955 -24.958 1.00 36.59 132 ASN A CA 1
ATOM 1113 C C . ASN A 1 132 ? -1.094 -7.675 -24.820 1.00 36.59 132 ASN A C 1
ATOM 1115 O O . ASN A 1 132 ? -1.545 -6.614 -25.238 1.00 36.59 132 ASN A O 1
ATOM 1119 N N . TYR A 1 133 ? 0.132 -7.746 -24.291 1.00 41.44 133 TYR A N 1
ATOM 1120 C CA . TYR A 1 133 ? 0.958 -6.544 -24.085 1.00 41.44 133 TYR A CA 1
ATOM 1121 C C . TYR A 1 133 ? 1.922 -6.236 -25.238 1.00 41.44 133 TYR A C 1
ATOM 1123 O O . TYR A 1 133 ? 2.341 -5.092 -25.383 1.00 41.44 133 TYR A O 1
ATOM 1131 N N . ILE A 1 134 ? 2.225 -7.211 -26.102 1.00 41.59 134 ILE A N 1
ATOM 1132 C CA . ILE A 1 134 ? 3.096 -7.000 -27.274 1.00 41.59 134 ILE A CA 1
ATOM 1133 C C . ILE A 1 134 ? 2.382 -6.185 -28.377 1.00 41.59 134 ILE A C 1
ATOM 1135 O O . ILE A 1 134 ? 3.040 -5.588 -29.221 1.00 41.59 134 ILE A O 1
ATOM 1139 N N . LEU A 1 135 ? 1.047 -6.069 -28.343 1.00 37.91 135 LEU A N 1
ATOM 1140 C CA . LEU A 1 135 ? 0.263 -5.348 -29.359 1.00 37.91 135 LEU A CA 1
ATOM 1141 C C . LEU A 1 135 ? 0.017 -3.855 -29.069 1.00 37.91 135 LEU A C 1
ATOM 1143 O O . LEU A 1 135 ? -0.518 -3.166 -29.932 1.00 37.91 135 LEU A O 1
ATOM 1147 N N . LEU A 1 136 ? 0.405 -3.329 -27.900 1.00 38.72 136 LEU A N 1
ATOM 1148 C CA . LEU A 1 136 ? 0.198 -1.909 -27.555 1.00 38.72 136 LEU A CA 1
ATOM 1149 C C . LEU A 1 136 ? 1.456 -1.036 -27.682 1.00 38.72 136 LEU A C 1
ATOM 1151 O O . LEU A 1 136 ? 1.380 0.173 -27.487 1.00 38.72 136 LEU A O 1
ATOM 1155 N N . ALA A 1 137 ? 2.593 -1.619 -28.059 1.00 35.28 137 ALA A N 1
ATOM 1156 C CA . ALA A 1 137 ? 3.815 -0.888 -28.387 1.00 35.28 137 ALA A CA 1
ATOM 1157 C C . ALA A 1 137 ? 4.052 -0.905 -29.907 1.00 35.28 137 ALA A C 1
ATOM 1159 O O . ALA A 1 137 ? 5.040 -1.447 -30.396 1.00 35.28 137 ALA A O 1
ATOM 1160 N N . GLY A 1 138 ? 3.100 -0.351 -30.663 1.00 30.94 138 GLY A N 1
ATOM 1161 C CA . GLY A 1 138 ? 3.326 0.047 -32.055 1.00 30.94 138 GLY A CA 1
ATOM 1162 C C . GLY A 1 138 ? 4.107 1.370 -32.108 1.00 30.94 138 GLY A C 1
ATOM 1163 O O . GLY A 1 138 ? 3.962 2.183 -31.192 1.00 30.94 138 GLY A O 1
ATOM 1164 N N . PRO A 1 139 ? 4.953 1.592 -33.129 1.00 34.34 139 PRO A N 1
ATOM 1165 C CA . PRO A 1 139 ? 5.843 2.746 -33.179 1.00 34.34 139 PRO A CA 1
ATOM 1166 C C . PRO A 1 139 ? 5.048 4.038 -33.423 1.00 34.34 139 PRO A C 1
ATOM 1168 O O . PRO A 1 139 ? 4.221 4.087 -34.335 1.00 34.34 139 PRO A O 1
ATOM 1171 N N . ILE A 1 140 ? 5.316 5.068 -32.614 1.00 38.88 140 ILE A N 1
ATOM 1172 C CA . ILE A 1 140 ? 5.084 6.476 -32.976 1.00 38.88 140 ILE A CA 1
ATOM 1173 C C . ILE A 1 140 ? 6.387 7.003 -33.566 1.00 38.88 140 ILE A C 1
ATOM 1175 O O . ILE A 1 140 ? 7.438 6.755 -32.929 1.00 38.88 140 ILE A O 1
#

Secondary structure (DSSP, 8-state):
-HHHHTTPPPHHHHHHHHHHHHHHHHHTS-TTSHHHHHHHHHHHHHTSTT--GGG-HHHHHHHHHHHTT-HHHHHH--HHHHHHHHHHHHHHHHHHHHHHHHHHHHT-SS-GGGGG----S-TTSSTTTHHHHTTS----

Radius of gyration: 18.47 Å; chains: 1; bounding box: 40×42×53 Å

Organism: NCBI:txid428564

pLDDT: mean 81.85, std 21.34, range [30.94, 98.5]